Protein AF-A0A8S0FXW6-F1 (afdb_monomer_lite)

Secondary structure (DSSP, 8-state):
--------SSS-----GGGGTPPPSS--SSPEESTT-S-TTSPSEEEEEEETTEEEEEEEEE---SS--EEEEEEEGGG--EEEEEEETTTEE-S--EEPP-SSSPPPTGGGTPPPHHHHHHHS---------EEEE-SSSS-----TT-EEEEEE-SS-SSS--EEEEE-

Organism: Escherichia coli (NCBI:txid562)

Sequence (171 aa):
MLIRVGFDGSSDISISAKNVNAFALRQTGNTVNGDTSVGWNWDSGAYNAMIGGASALILHFNINAGSCPAVQFRVNYKNGGISYRSARDGYGFELGWSDFYTTTRKPSAGDVGAYTRTECNSRFITGIRLGGLSSVQTWNGPGWSDRSGYVVTGSVNGNRDELIDTTQASN

Foldseek 3Di:
DDDDDDDPVPDDDDDACVNVVHAHPDADDDEAEAPVRPWLPDDFYWHWYDDDNATWIKGKQACVDDQFRIKIWTQGPPRPFIWMFTQGDVGTTPDDTDTDADPVRHDDCVNVVHDDPVCCVVPHDPDDFDDDWDKFFCPPGPHDDDDPPKDFPDWDDPPPDPDTGIITIGD

Structure (mmCIF, N/CA/C/O backbone):
data_AF-A0A8S0FXW6-F1
#
_entry.id   AF-A0A8S0FXW6-F1
#
loop_
_atom_site.group_PDB
_atom_site.id
_atom_site.type_symbol
_atom_site.label_atom_id
_atom_site.label_alt_id
_atom_site.label_comp_id
_atom_site.label_asym_id
_atom_site.label_entity_id
_atom_site.label_seq_id
_atom_site.pdbx_PDB_ins_code
_atom_site.Cartn_x
_atom_site.Cartn_y
_atom_site.Cartn_z
_atom_site.occupancy
_atom_site.B_iso_or_equiv
_atom_site.auth_seq_id
_atom_site.auth_comp_id
_atom_site.auth_asym_id
_atom_site.auth_atom_id
_atom_site.pdbx_PDB_model_num
ATOM 1 N N . MET A 1 1 ? 41.127 -2.845 -44.713 1.00 57.28 1 MET A N 1
ATOM 2 C CA . MET A 1 1 ? 39.913 -2.445 -45.455 1.00 57.28 1 MET A CA 1
ATOM 3 C C . MET A 1 1 ? 38.989 -1.747 -44.472 1.00 57.28 1 MET A C 1
ATOM 5 O O . MET A 1 1 ? 38.562 -2.380 -43.518 1.00 57.28 1 MET A O 1
ATOM 9 N N . LEU A 1 2 ? 38.797 -0.435 -44.616 1.00 47.91 2 LEU A N 1
ATOM 10 C CA . LEU A 1 2 ? 37.967 0.353 -43.704 1.00 47.91 2 LEU A CA 1
ATOM 11 C C . LEU A 1 2 ? 36.528 0.328 -44.235 1.00 47.91 2 LEU A C 1
ATOM 13 O O . LEU A 1 2 ? 36.277 0.834 -45.327 1.00 47.91 2 LEU A O 1
ATOM 17 N N . ILE A 1 3 ? 35.597 -0.279 -43.503 1.00 62.56 3 ILE A N 1
ATOM 18 C CA . ILE A 1 3 ? 34.175 -0.219 -43.855 1.00 62.56 3 ILE A CA 1
ATOM 19 C C . ILE A 1 3 ? 33.672 1.150 -43.392 1.00 62.56 3 ILE A C 1
ATOM 21 O O . ILE A 1 3 ? 33.489 1.377 -42.198 1.00 62.56 3 ILE A O 1
ATOM 25 N N . ARG A 1 4 ? 33.500 2.094 -44.325 1.00 62.53 4 ARG A N 1
ATOM 26 C CA . ARG A 1 4 ? 32.770 3.335 -44.043 1.00 62.53 4 ARG A CA 1
ATOM 27 C C . ARG A 1 4 ? 31.286 3.001 -43.983 1.00 62.53 4 ARG A C 1
ATOM 29 O O . ARG A 1 4 ? 30.722 2.536 -44.969 1.00 62.53 4 ARG A O 1
ATOM 36 N N . VAL A 1 5 ? 30.662 3.258 -42.840 1.00 74.94 5 VAL A N 1
ATOM 37 C CA . VAL A 1 5 ? 29.201 3.303 -42.747 1.00 74.94 5 VAL A CA 1
ATOM 38 C C . VAL A 1 5 ? 28.746 4.527 -43.546 1.00 74.94 5 VAL A C 1
ATOM 40 O O . VAL A 1 5 ? 29.231 5.632 -43.302 1.00 74.94 5 VAL A O 1
ATOM 43 N N . GLY A 1 6 ? 27.893 4.321 -44.550 1.00 70.31 6 GLY A N 1
ATOM 44 C CA . GLY A 1 6 ? 27.353 5.391 -45.387 1.00 70.31 6 GLY A CA 1
ATOM 45 C C . GLY A 1 6 ? 26.382 6.248 -44.585 1.00 70.31 6 GLY A C 1
ATOM 46 O O . GLY A 1 6 ? 25.215 5.901 -44.464 1.00 70.31 6 GLY A O 1
ATOM 47 N N . PHE A 1 7 ? 26.879 7.337 -44.009 1.00 82.25 7 PHE A N 1
ATOM 48 C CA . PHE A 1 7 ? 26.060 8.395 -43.434 1.00 82.25 7 PHE A CA 1
ATOM 49 C C . PHE A 1 7 ? 26.156 9.617 -44.349 1.00 82.25 7 PHE A C 1
ATOM 51 O O . PHE A 1 7 ? 27.250 10.146 -44.544 1.00 82.25 7 PHE A O 1
ATOM 58 N N . ASP A 1 8 ? 25.033 10.027 -44.937 1.00 85.25 8 ASP A N 1
ATOM 59 C CA . ASP A 1 8 ? 24.960 11.147 -45.886 1.00 85.25 8 ASP A CA 1
ATOM 60 C C . ASP A 1 8 ? 24.376 12.433 -45.272 1.00 85.25 8 ASP A C 1
ATOM 62 O O . ASP A 1 8 ? 24.296 13.456 -45.947 1.00 85.25 8 ASP A O 1
ATOM 66 N N . GLY A 1 9 ? 23.992 12.397 -43.988 1.00 84.50 9 GLY A N 1
ATOM 67 C CA . GLY A 1 9 ? 23.470 13.549 -43.249 1.00 84.50 9 GLY A CA 1
ATOM 68 C C . GLY A 1 9 ? 22.123 14.078 -43.740 1.00 84.50 9 GLY A C 1
ATOM 69 O O . GLY A 1 9 ? 21.699 15.134 -43.278 1.00 84.50 9 GLY A O 1
ATOM 70 N N . SER A 1 10 ? 21.457 13.379 -44.663 1.00 87.62 10 SER A N 1
ATOM 71 C CA . SER A 1 10 ? 20.209 13.842 -45.280 1.00 87.62 10 SER A CA 1
ATOM 72 C C . SER A 1 10 ? 18.957 13.511 -44.460 1.00 87.62 10 SER A C 1
ATOM 74 O O . SER A 1 10 ? 17.896 14.093 -44.687 1.00 87.62 10 SER A O 1
ATOM 76 N N . SER A 1 11 ? 19.077 12.607 -43.486 1.00 86.06 11 SER A N 1
ATOM 77 C CA . SER A 1 11 ? 17.996 12.171 -42.605 1.00 86.06 11 SER A CA 1
ATOM 78 C C . SER A 1 11 ? 18.394 12.247 -41.134 1.00 86.06 11 SER A C 1
ATOM 80 O O . SER A 1 11 ? 19.566 12.077 -40.787 1.00 86.06 11 SER A O 1
ATOM 82 N N . ASP A 1 12 ? 17.399 12.384 -40.262 1.00 89.31 12 ASP A N 1
ATOM 83 C CA . ASP A 1 12 ? 17.594 12.324 -38.814 1.00 89.31 12 ASP A CA 1
ATOM 84 C C . ASP A 1 12 ? 18.154 10.967 -38.358 1.00 89.31 12 ASP A C 1
ATOM 86 O O . ASP A 1 12 ? 17.760 9.903 -38.842 1.00 89.31 12 ASP A O 1
ATOM 90 N N . ILE A 1 13 ? 19.033 10.994 -37.353 1.00 84.31 13 ILE A N 1
ATOM 91 C CA . ILE A 1 13 ? 19.471 9.788 -36.647 1.00 84.31 13 ILE A CA 1
ATOM 92 C C . ILE A 1 13 ? 18.555 9.582 -35.440 1.00 84.31 13 ILE A C 1
ATOM 94 O O . ILE A 1 13 ? 18.594 10.347 -34.478 1.00 84.31 13 ILE A O 1
ATOM 98 N N . SER A 1 14 ? 17.764 8.510 -35.456 1.00 81.06 14 SER A N 1
ATOM 99 C CA . SER A 1 14 ? 16.967 8.092 -34.298 1.00 81.06 14 SER A CA 1
ATOM 100 C C . SER A 1 14 ? 17.719 7.049 -33.470 1.00 81.06 14 SER A C 1
ATOM 102 O O . SER A 1 14 ? 17.973 5.941 -33.937 1.00 81.06 14 SER A O 1
ATOM 104 N N . ILE A 1 15 ? 18.047 7.386 -32.221 1.00 82.25 15 ILE A N 1
ATOM 105 C CA . ILE A 1 15 ? 18.676 6.479 -31.252 1.00 82.25 15 ILE A CA 1
ATOM 106 C C . ILE A 1 15 ? 17.672 6.221 -30.122 1.00 82.25 15 ILE A C 1
ATOM 108 O O . ILE A 1 15 ? 17.171 7.167 -29.517 1.00 82.25 15 ILE A O 1
ATOM 112 N N . SER A 1 16 ? 17.331 4.959 -29.838 1.00 77.19 16 SER A N 1
ATOM 113 C CA . SER A 1 16 ? 16.374 4.654 -28.761 1.00 77.19 16 SER A CA 1
ATOM 114 C C . SER A 1 16 ? 17.021 4.773 -27.378 1.00 77.19 16 SER A C 1
ATOM 116 O O . SER A 1 16 ? 18.236 4.643 -27.245 1.00 77.19 16 SER A O 1
ATOM 118 N N . ALA A 1 17 ? 16.213 4.934 -26.324 1.00 74.75 17 ALA A N 1
ATOM 119 C CA . ALA A 1 17 ? 16.707 4.980 -24.943 1.00 74.75 17 ALA A CA 1
ATOM 120 C C . ALA A 1 17 ? 17.550 3.741 -24.575 1.00 74.75 17 ALA A C 1
ATOM 122 O O . ALA A 1 17 ? 18.588 3.864 -23.927 1.00 74.75 17 ALA A O 1
ATOM 123 N N . LYS A 1 18 ? 17.178 2.564 -25.101 1.00 72.06 18 LYS A N 1
ATOM 124 C CA . LYS A 1 18 ? 17.949 1.321 -24.955 1.00 72.06 18 LYS A CA 1
ATOM 125 C C . LYS A 1 18 ? 19.351 1.431 -25.562 1.00 72.06 18 LYS A C 1
ATOM 127 O O . LYS A 1 18 ? 20.294 0.865 -25.026 1.00 72.06 18 LYS A O 1
ATOM 132 N N . ASN A 1 19 ? 19.500 2.142 -26.678 1.00 77.06 19 ASN A N 1
ATOM 133 C CA . ASN A 1 19 ? 20.776 2.260 -27.386 1.00 77.06 19 ASN A CA 1
ATOM 134 C C . ASN A 1 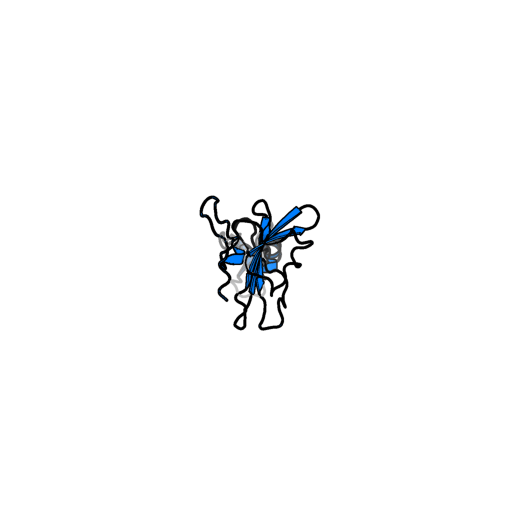19 ? 21.776 3.196 -26.687 1.00 77.06 19 ASN A C 1
ATOM 136 O O . ASN A 1 19 ? 22.953 3.164 -27.031 1.00 77.06 19 ASN A O 1
ATOM 140 N N . VAL A 1 20 ? 21.327 4.017 -25.733 1.00 82.62 20 VAL A N 1
ATOM 141 C CA . VAL A 1 20 ? 22.170 4.984 -25.000 1.00 82.62 20 VAL A CA 1
ATOM 142 C C . VAL A 1 20 ? 22.109 4.809 -23.483 1.00 82.62 20 VAL A C 1
ATOM 144 O O . VAL A 1 20 ? 22.580 5.675 -22.755 1.00 82.62 20 VAL A O 1
ATOM 147 N N . ASN A 1 21 ? 21.541 3.701 -22.992 1.00 77.38 21 ASN A N 1
ATOM 148 C CA . ASN A 1 21 ? 21.328 3.445 -21.560 1.00 77.38 21 ASN A CA 1
ATOM 149 C C . ASN A 1 21 ? 20.539 4.561 -20.843 1.00 77.38 21 ASN A C 1
ATOM 151 O O . ASN A 1 21 ? 20.776 4.852 -19.673 1.00 77.38 21 ASN A O 1
ATOM 155 N N . ALA A 1 22 ? 19.603 5.201 -21.544 1.00 79.62 22 ALA A N 1
ATOM 156 C CA . ALA A 1 22 ? 18.704 6.186 -20.956 1.00 79.62 22 ALA A CA 1
ATOM 157 C C . ALA A 1 22 ? 17.446 5.506 -20.393 1.00 79.62 22 ALA A C 1
ATOM 159 O O . ALA A 1 22 ? 17.010 4.466 -20.892 1.00 79.62 22 ALA A O 1
ATOM 160 N N . PHE A 1 23 ? 16.817 6.124 -19.388 1.00 78.00 23 PHE A N 1
ATOM 161 C CA . PHE A 1 23 ? 15.496 5.694 -18.926 1.00 78.00 23 PHE A CA 1
ATOM 162 C C . PHE A 1 23 ? 14.476 5.772 -20.069 1.00 78.00 23 PHE A C 1
ATOM 164 O O . PHE A 1 23 ? 14.452 6.735 -20.839 1.00 78.00 23 PHE A O 1
ATOM 171 N N . ALA A 1 24 ? 13.621 4.752 -20.178 1.00 77.75 24 ALA A N 1
ATOM 172 C CA . ALA A 1 24 ? 12.552 4.747 -21.165 1.00 77.75 24 ALA A CA 1
ATOM 173 C C . ALA A 1 24 ? 11.607 5.943 -20.945 1.00 77.75 24 ALA A C 1
ATOM 175 O O . ALA A 1 24 ? 11.211 6.238 -19.820 1.00 77.75 24 ALA A O 1
ATOM 176 N N . LEU A 1 25 ? 11.208 6.612 -22.034 1.00 80.19 25 LEU A N 1
ATOM 177 C CA . LEU A 1 25 ? 10.282 7.754 -21.982 1.00 80.19 25 LEU A CA 1
ATOM 178 C C . LEU A 1 25 ? 8.858 7.345 -21.552 1.00 80.19 25 LEU A C 1
ATOM 180 O O . L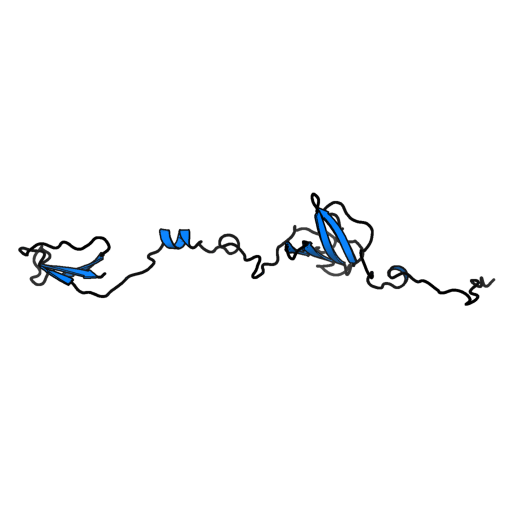EU A 1 25 ? 8.064 8.181 -21.127 1.00 80.19 25 LEU A O 1
ATOM 184 N N . ARG A 1 26 ? 8.506 6.067 -21.735 1.00 88.56 26 ARG A N 1
ATOM 185 C CA . ARG A 1 26 ? 7.178 5.482 -21.494 1.00 88.56 26 ARG A CA 1
ATOM 186 C C . ARG A 1 26 ? 7.346 4.049 -20.976 1.00 88.56 26 ARG A C 1
ATOM 188 O O . ARG A 1 26 ? 8.387 3.716 -20.421 1.00 88.56 26 ARG A O 1
ATOM 195 N N . GLN A 1 27 ? 6.328 3.212 -21.165 1.00 92.69 27 GLN A N 1
ATOM 196 C CA . GLN A 1 27 ? 6.354 1.796 -20.815 1.00 92.69 27 GLN A CA 1
ATOM 197 C C . GLN A 1 27 ? 7.631 1.097 -21.314 1.00 92.69 27 GLN A C 1
ATOM 199 O O . GLN A 1 27 ? 8.002 1.203 -22.484 1.00 92.69 27 GLN A O 1
ATOM 204 N N . THR A 1 28 ? 8.260 0.343 -20.422 1.00 92.69 28 THR A N 1
ATOM 205 C CA . THR A 1 28 ? 9.350 -0.579 -20.709 1.00 92.69 28 THR A CA 1
ATOM 206 C C . THR A 1 28 ? 8.768 -1.924 -21.130 1.00 92.69 28 THR A C 1
ATOM 208 O O . THR A 1 28 ? 7.999 -2.539 -20.393 1.00 92.69 28 THR A O 1
ATOM 211 N N . GLY A 1 29 ? 9.143 -2.395 -22.321 1.00 87.94 29 GLY A N 1
ATOM 212 C CA . GLY A 1 29 ? 8.680 -3.676 -22.860 1.00 87.94 29 GLY A CA 1
ATOM 213 C C . GLY A 1 29 ? 7.172 -3.727 -23.137 1.00 87.94 29 GLY A C 1
ATOM 214 O O . GLY A 1 29 ? 6.508 -2.699 -23.270 1.00 87.94 29 GLY A O 1
ATOM 215 N N . ASN A 1 30 ? 6.632 -4.942 -23.243 1.00 93.81 30 ASN A N 1
ATOM 216 C CA . ASN A 1 30 ? 5.199 -5.192 -23.426 1.00 93.81 30 ASN A CA 1
ATOM 217 C C . ASN A 1 30 ? 4.463 -5.247 -22.078 1.00 93.81 30 ASN A C 1
ATOM 219 O O . ASN A 1 30 ? 5.077 -5.400 -21.025 1.00 93.81 30 ASN A O 1
ATOM 223 N N . THR A 1 31 ? 3.131 -5.154 -22.117 1.00 96.81 31 THR A N 1
ATOM 224 C CA . THR A 1 31 ? 2.294 -5.370 -20.928 1.00 96.81 31 THR A CA 1
ATOM 225 C C . THR A 1 31 ? 2.471 -6.798 -20.410 1.00 96.81 31 THR A C 1
ATOM 227 O O . THR A 1 31 ? 2.439 -7.748 -21.192 1.00 96.81 31 THR A O 1
ATOM 230 N N . VAL A 1 32 ? 2.657 -6.943 -19.097 1.00 97.62 32 VAL A N 1
ATOM 231 C CA . VAL A 1 32 ? 2.840 -8.236 -18.426 1.00 97.62 32 VAL A CA 1
ATOM 232 C C . VAL A 1 32 ? 1.530 -8.729 -17.804 1.00 97.62 32 VAL A C 1
ATOM 234 O O . VAL A 1 32 ? 0.673 -7.928 -17.429 1.00 97.62 32 VAL A O 1
ATOM 237 N N . ASN A 1 33 ? 1.359 -10.049 -17.700 1.00 96.88 33 ASN A N 1
ATOM 238 C CA . ASN A 1 33 ? 0.147 -10.670 -17.161 1.00 96.88 33 ASN A CA 1
ATOM 239 C C . ASN A 1 33 ? 0.301 -11.011 -15.671 1.00 96.88 33 ASN A C 1
ATOM 241 O O . ASN A 1 33 ? 0.726 -12.115 -15.335 1.00 96.88 33 ASN A O 1
ATOM 245 N N . GLY A 1 34 ? -0.066 -10.069 -14.805 1.00 96.75 34 GLY A N 1
ATOM 246 C CA . GLY A 1 34 ? 0.095 -10.151 -13.355 1.00 96.75 34 GLY A CA 1
ATOM 247 C C . GLY A 1 34 ? 1.085 -9.117 -12.821 1.00 96.75 34 GLY A C 1
ATOM 248 O O . GLY A 1 34 ? 2.050 -8.740 -13.486 1.00 96.75 34 GLY A O 1
ATOM 249 N N . ASP A 1 35 ? 0.859 -8.651 -11.593 1.00 96.25 35 ASP A N 1
ATOM 250 C CA . ASP A 1 35 ? 1.743 -7.688 -10.922 1.00 96.25 35 ASP A CA 1
ATOM 251 C C . ASP A 1 35 ? 3.066 -8.302 -10.464 1.00 96.25 35 ASP A C 1
ATOM 253 O O . ASP A 1 35 ? 4.0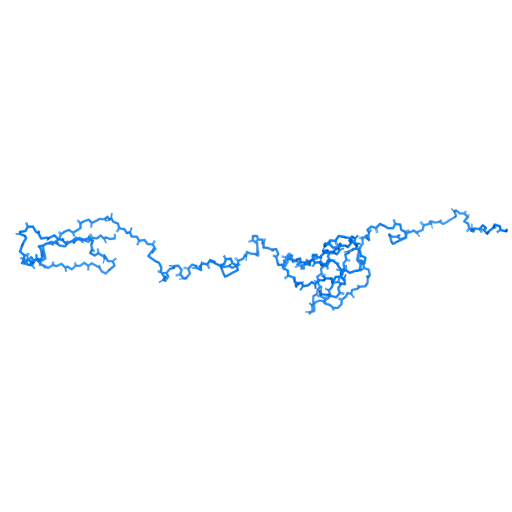43 -7.585 -10.275 1.00 96.25 35 ASP A O 1
ATOM 257 N N . THR A 1 36 ? 3.145 -9.623 -10.338 1.00 96.81 36 THR A N 1
ATOM 258 C CA . THR A 1 36 ? 4.374 -10.316 -9.944 1.00 96.81 36 THR A CA 1
ATOM 259 C C . THR A 1 36 ? 5.280 -10.694 -11.115 1.00 96.81 36 THR A C 1
ATOM 261 O O . THR A 1 36 ? 6.408 -11.121 -10.870 1.00 96.81 36 THR A O 1
ATOM 264 N N . SER A 1 37 ? 4.831 -10.501 -12.360 1.00 97.06 37 SER A N 1
ATOM 265 C CA . SER A 1 37 ? 5.490 -11.001 -13.576 1.00 97.06 37 SER A CA 1
ATOM 266 C C . SER A 1 37 ? 6.741 -10.236 -13.997 1.00 97.06 37 SER A C 1
ATOM 268 O O . SER A 1 37 ? 7.547 -10.774 -14.753 1.00 97.06 37 SER A O 1
ATOM 270 N N . VAL A 1 38 ? 6.916 -8.992 -13.538 1.00 97.44 38 VAL A N 1
ATOM 271 C CA . VAL A 1 38 ? 8.159 -8.245 -13.771 1.00 97.44 38 VAL A CA 1
ATOM 272 C C . VAL A 1 38 ? 9.254 -8.874 -12.911 1.00 97.44 38 VAL A C 1
ATOM 274 O O . VAL A 1 38 ? 9.210 -8.782 -11.680 1.00 97.44 38 VAL A O 1
ATOM 277 N N . GLY A 1 39 ? 10.221 -9.529 -13.555 1.00 97.06 39 GLY A N 1
ATOM 278 C CA . GLY A 1 39 ? 11.324 -10.212 -12.882 1.00 97.06 39 GLY A CA 1
ATOM 279 C C . GLY A 1 39 ? 12.275 -9.244 -12.177 1.00 97.06 39 GLY A C 1
ATOM 280 O O . GLY A 1 39 ? 12.505 -8.129 -12.637 1.00 97.06 39 GLY A O 1
ATOM 281 N N . TRP A 1 40 ? 12.861 -9.677 -11.059 1.00 97.94 40 TRP A N 1
ATOM 282 C CA . TRP A 1 40 ? 13.793 -8.849 -10.281 1.00 97.94 40 TRP A CA 1
ATOM 283 C C . TRP A 1 40 ? 15.069 -8.489 -11.057 1.00 97.94 40 TRP A C 1
ATOM 285 O O . TRP A 1 40 ? 15.657 -7.437 -10.835 1.00 97.94 40 TRP A O 1
ATOM 295 N N . ASN A 1 41 ? 15.466 -9.355 -11.988 1.00 96.31 41 ASN A N 1
ATOM 296 C CA . ASN A 1 41 ? 16.655 -9.236 -12.823 1.00 96.31 41 ASN A CA 1
ATOM 297 C C . ASN A 1 41 ? 16.382 -8.575 -14.185 1.00 96.31 41 ASN A C 1
ATOM 299 O O . ASN A 1 41 ? 17.247 -8.600 -15.056 1.00 96.31 41 ASN A O 1
ATOM 303 N N . TRP A 1 42 ? 15.184 -8.026 -14.404 1.00 95.81 42 TRP A N 1
ATOM 304 C CA . TRP A 1 42 ? 14.867 -7.289 -15.628 1.00 95.81 42 TRP A CA 1
ATOM 305 C C . TRP A 1 42 ? 15.508 -5.898 -15.618 1.00 95.81 42 TRP A C 1
ATOM 307 O O . TRP A 1 42 ? 15.888 -5.393 -14.556 1.00 95.81 42 TRP A O 1
ATOM 317 N N . ASP A 1 43 ? 15.618 -5.284 -16.798 1.00 92.56 43 ASP A N 1
ATOM 318 C CA . ASP A 1 43 ? 16.103 -3.910 -16.953 1.00 92.56 43 ASP A CA 1
ATOM 319 C C . ASP A 1 43 ? 15.274 -2.928 -16.116 1.00 92.56 43 ASP A C 1
ATOM 321 O O . ASP A 1 43 ? 14.065 -3.077 -15.970 1.00 92.56 43 ASP A O 1
ATOM 325 N N . SER A 1 44 ? 15.904 -1.883 -15.579 1.00 94.62 44 SER A N 1
ATOM 326 C CA . SER A 1 44 ? 15.159 -0.833 -14.875 1.00 94.62 44 SER A CA 1
ATOM 327 C C . SER A 1 44 ? 14.134 -0.161 -15.798 1.00 94.62 44 SER A C 1
ATOM 329 O O . SER A 1 44 ? 14.402 0.080 -16.978 1.00 94.62 44 SER A O 1
ATOM 331 N N . GLY A 1 45 ? 12.958 0.188 -15.274 1.00 94.75 45 GLY A N 1
ATOM 332 C CA . GLY A 1 45 ? 11.909 0.778 -16.095 1.00 94.75 45 GLY A CA 1
ATOM 333 C C . GLY A 1 45 ? 10.525 0.875 -15.465 1.00 94.75 45 GLY A C 1
ATOM 334 O O . GLY A 1 45 ? 10.316 0.593 -14.286 1.00 94.75 45 GLY A O 1
ATOM 335 N N . ALA A 1 46 ? 9.568 1.284 -16.297 1.00 95.94 46 ALA A N 1
ATOM 336 C CA . ALA A 1 46 ? 8.160 1.434 -15.948 1.00 95.94 46 ALA A CA 1
ATOM 337 C C . ALA A 1 46 ? 7.330 0.394 -16.708 1.00 95.94 46 ALA A C 1
ATOM 339 O O . ALA A 1 46 ? 7.155 0.501 -17.916 1.00 95.94 46 ALA A O 1
ATOM 340 N N . TYR A 1 47 ? 6.802 -0.613 -16.025 1.00 97.00 47 TYR A N 1
ATOM 341 C CA . TYR A 1 47 ? 6.081 -1.724 -16.643 1.00 97.00 47 TYR A CA 1
ATOM 342 C C . TYR A 1 47 ? 4.573 -1.599 -16.420 1.00 97.00 47 TYR A C 1
ATOM 344 O O . TYR A 1 47 ? 4.124 -1.190 -15.350 1.00 97.00 47 TYR A O 1
ATOM 352 N N . ASN A 1 48 ? 3.784 -1.985 -17.423 1.00 97.19 48 ASN A N 1
ATOM 353 C CA . ASN A 1 48 ? 2.329 -2.083 -17.303 1.00 97.19 48 ASN A CA 1
ATOM 354 C C . ASN A 1 48 ? 1.948 -3.529 -16.964 1.00 97.19 48 ASN A C 1
ATOM 356 O O . ASN A 1 48 ? 2.219 -4.426 -17.762 1.00 97.19 48 ASN A O 1
ATOM 360 N N . ALA A 1 49 ? 1.340 -3.759 -15.801 1.00 97.94 49 ALA A N 1
ATOM 361 C CA . ALA A 1 49 ? 0.929 -5.084 -15.344 1.00 97.94 49 ALA A CA 1
ATOM 362 C C . ALA A 1 49 ? -0.594 -5.219 -15.339 1.00 97.94 49 ALA A C 1
ATOM 364 O O . ALA A 1 49 ? -1.280 -4.436 -14.689 1.00 97.94 49 ALA A O 1
ATOM 365 N N . MET A 1 50 ? -1.125 -6.223 -16.035 1.00 97.25 50 MET A N 1
ATOM 366 C CA . MET A 1 50 ? -2.556 -6.524 -16.069 1.00 97.25 50 MET A CA 1
ATOM 367 C C . MET A 1 50 ? -2.959 -7.347 -14.839 1.00 97.25 50 MET A C 1
ATOM 369 O O . MET A 1 50 ? -2.372 -8.392 -14.576 1.00 97.25 50 MET A O 1
ATOM 373 N N . ILE A 1 51 ? -3.970 -6.896 -14.096 1.00 94.00 51 ILE A N 1
ATOM 374 C CA . ILE A 1 51 ? -4.474 -7.522 -12.868 1.00 94.00 51 ILE A CA 1
ATOM 375 C C . ILE A 1 51 ? -6.004 -7.577 -12.941 1.00 94.00 51 ILE A C 1
ATOM 377 O O . ILE A 1 51 ? -6.686 -6.601 -12.633 1.00 94.00 51 ILE A O 1
ATOM 381 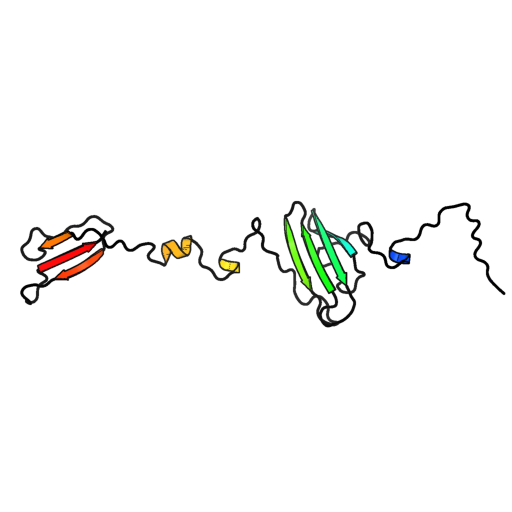N N . GLY A 1 52 ? -6.554 -8.716 -13.369 1.00 84.25 52 GLY A N 1
ATOM 382 C CA . GLY A 1 52 ? -7.991 -9.004 -13.243 1.00 84.25 52 GLY A CA 1
ATOM 383 C C . GLY A 1 52 ? -8.927 -7.941 -13.836 1.00 84.25 52 GLY A C 1
ATOM 384 O O . GLY A 1 52 ? -9.858 -7.507 -13.168 1.00 84.25 52 GLY A O 1
ATOM 385 N N . GLY A 1 53 ? -8.671 -7.499 -15.072 1.00 87.88 53 GLY A N 1
ATOM 386 C CA . GLY A 1 53 ? -9.498 -6.503 -15.773 1.00 87.88 53 GLY A CA 1
ATOM 387 C C . GLY A 1 53 ? -9.062 -5.043 -15.590 1.00 87.88 53 GLY A C 1
ATOM 388 O O . GLY A 1 53 ? -9.561 -4.176 -16.303 1.00 87.88 53 GLY A O 1
ATOM 389 N N . ALA A 1 54 ? -8.105 -4.767 -14.702 1.00 92.56 54 ALA A N 1
ATOM 390 C CA . ALA A 1 54 ? -7.445 -3.469 -14.562 1.00 92.56 54 ALA A CA 1
ATOM 391 C C . ALA A 1 54 ? -5.930 -3.601 -14.781 1.00 92.56 54 ALA A C 1
ATOM 393 O O . ALA A 1 54 ? -5.422 -4.707 -14.963 1.00 92.56 54 ALA A O 1
ATOM 394 N N . SER A 1 55 ? -5.195 -2.488 -14.731 1.00 95.50 55 SER A N 1
ATOM 395 C CA . SER A 1 55 ? -3.733 -2.516 -14.701 1.00 95.50 55 SER A CA 1
ATOM 396 C C . SER A 1 55 ? -3.143 -1.741 -13.524 1.00 95.50 55 SER A C 1
ATOM 398 O O . SER A 1 55 ? -3.786 -0.867 -12.931 1.00 95.50 55 SER A O 1
ATOM 400 N N . ALA A 1 56 ? -1.905 -2.085 -13.180 1.00 97.38 56 ALA A N 1
ATOM 401 C CA . ALA A 1 56 ? -1.062 -1.337 -12.261 1.00 97.38 56 ALA A CA 1
ATOM 402 C C . ALA A 1 56 ? 0.257 -0.963 -12.938 1.00 97.38 56 ALA A C 1
ATOM 404 O O . ALA A 1 56 ? 0.784 -1.699 -13.777 1.00 97.38 56 ALA A O 1
ATOM 405 N N . LEU A 1 57 ? 0.803 0.179 -12.529 1.00 97.69 57 LEU A N 1
ATOM 406 C CA . LEU A 1 57 ? 2.147 0.590 -12.903 1.00 97.69 57 LEU A CA 1
ATOM 407 C C . LEU A 1 57 ? 3.146 -0.077 -11.956 1.00 97.69 57 LEU A C 1
ATOM 409 O O . LEU A 1 57 ? 3.046 0.094 -10.741 1.00 97.69 57 LEU A O 1
ATOM 413 N N . ILE A 1 58 ? 4.116 -0.798 -12.511 1.00 97.94 58 ILE A N 1
ATOM 414 C CA . ILE A 1 58 ? 5.260 -1.325 -11.767 1.00 97.94 58 ILE A CA 1
ATOM 415 C C . ILE A 1 58 ? 6.482 -0.472 -12.101 1.00 97.94 58 ILE A C 1
ATOM 417 O O . ILE A 1 58 ? 6.997 -0.521 -13.217 1.00 97.94 58 ILE A O 1
ATOM 421 N N . LEU A 1 59 ? 6.952 0.310 -11.134 1.00 97.75 59 LEU A N 1
ATOM 422 C CA . LEU A 1 59 ? 8.265 0.945 -11.210 1.00 97.75 59 LEU A CA 1
ATOM 423 C C . LEU A 1 59 ? 9.288 -0.075 -10.734 1.00 97.75 59 LEU A C 1
ATOM 425 O O . LEU A 1 59 ? 9.216 -0.509 -9.588 1.00 97.75 59 LEU A O 1
ATOM 429 N N . HIS A 1 60 ? 10.208 -0.468 -11.603 1.00 97.50 60 HIS A N 1
ATOM 430 C CA . HIS A 1 60 ? 11.240 -1.452 -11.304 1.00 97.50 60 HIS A CA 1
ATOM 431 C C . HIS A 1 60 ? 12.607 -0.794 -11.426 1.00 97.50 60 HIS A C 1
ATOM 433 O O . HIS A 1 60 ? 12.972 -0.300 -12.492 1.00 97.50 60 HIS A O 1
ATOM 439 N N . PHE A 1 61 ? 13.357 -0.785 -10.332 1.00 97.06 61 PHE A N 1
ATOM 440 C CA . PHE A 1 61 ? 14.743 -0.344 -10.316 1.00 97.06 61 PHE A CA 1
ATOM 441 C C . PHE A 1 61 ? 15.608 -1.550 -10.007 1.00 97.06 61 PHE A C 1
ATOM 443 O O . PHE A 1 61 ? 15.450 -2.166 -8.959 1.00 97.06 61 PHE A O 1
ATOM 450 N N . ASN A 1 62 ? 16.512 -1.869 -10.920 1.00 96.06 62 ASN A N 1
ATOM 451 C CA . ASN A 1 62 ? 17.496 -2.927 -10.801 1.00 96.06 62 ASN A CA 1
ATOM 452 C C . ASN A 1 62 ? 18.882 -2.332 -11.046 1.00 96.06 62 ASN A C 1
ATOM 454 O O . ASN A 1 62 ? 19.190 -1.880 -12.150 1.00 96.06 62 ASN A O 1
ATOM 458 N N . ILE A 1 63 ? 19.699 -2.329 -9.998 1.00 96.31 63 ILE A N 1
ATOM 459 C CA . ILE A 1 63 ? 21.096 -1.890 -10.030 1.00 96.31 63 ILE A CA 1
ATOM 460 C C . ILE A 1 63 ? 22.063 -3.060 -10.242 1.00 96.31 63 ILE A C 1
ATOM 462 O O . ILE A 1 63 ? 23.259 -2.834 -10.397 1.00 96.31 63 ILE A O 1
ATOM 466 N N . ASN A 1 64 ? 21.554 -4.297 -10.239 1.00 95.19 64 ASN A N 1
ATOM 467 C CA . ASN A 1 64 ? 22.307 -5.534 -10.436 1.00 95.19 64 ASN A CA 1
ATOM 468 C C . ASN A 1 64 ? 23.553 -5.652 -9.532 1.00 95.19 64 ASN A C 1
ATOM 470 O O . ASN A 1 64 ? 24.600 -6.148 -9.947 1.00 95.19 64 ASN A O 1
ATOM 474 N N . ALA A 1 65 ? 23.461 -5.138 -8.303 1.00 96.31 65 ALA A N 1
ATOM 475 C CA . ALA A 1 65 ? 24.577 -5.063 -7.371 1.00 96.31 65 ALA A CA 1
ATOM 476 C C . ALA A 1 65 ? 24.105 -5.009 -5.912 1.00 96.31 65 ALA A C 1
ATOM 478 O O . ALA A 1 65 ? 23.041 -4.475 -5.606 1.00 96.31 65 ALA A O 1
ATOM 479 N N . GLY A 1 66 ? 24.951 -5.504 -5.005 1.00 96.88 66 GLY A N 1
ATOM 480 C CA . GLY A 1 66 ? 24.706 -5.486 -3.562 1.00 96.88 66 GLY A CA 1
ATOM 481 C C . GLY A 1 66 ? 23.623 -6.465 -3.100 1.00 96.88 66 GLY A C 1
ATOM 482 O O . GLY A 1 66 ? 23.048 -7.212 -3.888 1.00 96.88 66 GLY A O 1
ATOM 483 N N . SER A 1 67 ? 23.342 -6.453 -1.795 1.00 97.38 67 SER A N 1
ATOM 484 C CA . SER A 1 67 ? 22.350 -7.355 -1.192 1.00 97.38 67 SER A CA 1
ATOM 485 C C . SER A 1 67 ? 20.899 -6.980 -1.482 1.00 97.38 67 SER A C 1
ATOM 487 O O . SER A 1 67 ? 20.013 -7.806 -1.29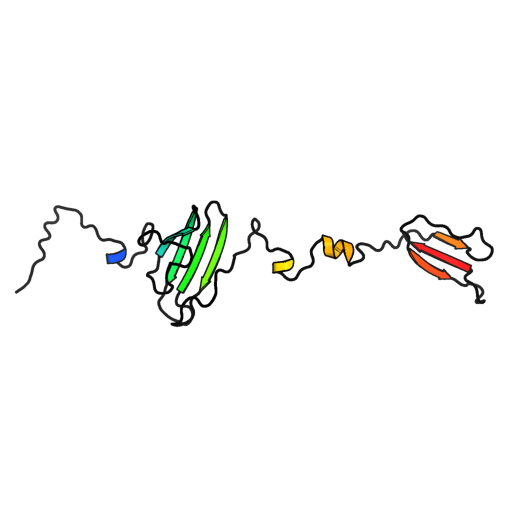3 1.00 97.38 67 SER A O 1
ATOM 489 N N . CYS A 1 68 ? 20.650 -5.763 -1.965 1.00 98.06 68 CYS A N 1
ATOM 490 C CA . CYS A 1 68 ? 19.353 -5.321 -2.468 1.00 98.06 68 CYS A CA 1
ATOM 491 C C . CYS A 1 68 ? 19.538 -4.842 -3.915 1.00 98.06 68 CYS A C 1
ATOM 493 O O . CYS A 1 68 ? 19.673 -3.639 -4.151 1.00 98.06 68 CYS A O 1
ATOM 495 N N . PRO A 1 69 ? 19.615 -5.766 -4.890 1.00 98.00 69 PRO A N 1
ATOM 496 C CA . PRO A 1 69 ? 19.903 -5.400 -6.273 1.00 98.00 69 PRO A CA 1
ATOM 497 C C . PRO A 1 69 ? 18.699 -4.795 -6.984 1.00 98.00 69 PRO A C 1
ATOM 499 O O . PRO A 1 69 ? 18.881 -4.122 -7.994 1.00 98.00 69 PRO A O 1
ATOM 502 N N . ALA A 1 70 ? 17.480 -5.035 -6.489 1.00 98.38 70 ALA A N 1
ATOM 503 C CA . ALA A 1 70 ? 16.277 -4.526 -7.116 1.00 98.38 70 ALA A CA 1
ATOM 504 C C . ALA A 1 70 ? 15.166 -4.187 -6.122 1.00 98.38 70 ALA A C 1
ATOM 506 O O . ALA A 1 70 ? 14.981 -4.855 -5.104 1.00 98.38 70 ALA A O 1
ATOM 507 N N . VAL A 1 71 ? 14.373 -3.183 -6.479 1.00 98.44 71 VAL A N 1
ATOM 508 C CA . VAL A 1 71 ? 13.141 -2.798 -5.793 1.00 98.44 71 VAL A CA 1
ATOM 509 C C . VAL A 1 71 ? 12.044 -2.565 -6.817 1.00 98.44 71 VAL A C 1
ATOM 511 O O . VAL A 1 71 ? 12.278 -2.012 -7.894 1.00 98.44 71 VAL A O 1
ATOM 514 N N . GLN A 1 72 ? 10.831 -2.972 -6.459 1.00 98.62 72 GLN A N 1
ATOM 515 C CA . GLN A 1 72 ? 9.636 -2.633 -7.208 1.00 98.62 72 GLN A CA 1
ATOM 516 C C . GLN A 1 72 ? 8.668 -1.830 -6.364 1.00 98.62 72 GLN A C 1
ATOM 518 O O . GLN A 1 72 ? 8.451 -2.154 -5.198 1.00 98.62 72 GLN A O 1
ATOM 523 N N . PHE A 1 73 ? 8.031 -0.850 -6.997 1.00 98.56 73 PHE A N 1
ATOM 524 C CA . PHE A 1 73 ? 6.827 -0.202 -6.499 1.00 98.56 73 PHE A CA 1
ATOM 525 C C . PHE A 1 73 ? 5.661 -0.553 -7.413 1.00 98.56 73 PHE A C 1
ATOM 527 O O . PHE A 1 73 ? 5.713 -0.290 -8.614 1.00 98.56 73 PHE A O 1
ATOM 534 N N . ARG A 1 74 ? 4.594 -1.106 -6.844 1.00 98.12 74 ARG A N 1
ATOM 535 C CA . ARG A 1 74 ? 3.307 -1.278 -7.510 1.00 98.12 74 ARG A CA 1
ATOM 536 C C . ARG A 1 74 ? 2.416 -0.095 -7.168 1.00 98.12 74 ARG A C 1
ATOM 538 O O . ARG A 1 74 ? 2.105 0.123 -6.002 1.00 98.12 74 ARG A O 1
ATOM 545 N N . VAL A 1 75 ? 1.953 0.620 -8.185 1.00 97.75 75 VAL A N 1
ATOM 546 C CA . VAL A 1 75 ? 1.055 1.770 -8.049 1.00 97.75 75 VAL A CA 1
ATOM 547 C C . VAL A 1 75 ? -0.268 1.454 -8.738 1.00 97.75 75 VAL A C 1
ATOM 549 O O . VAL A 1 75 ? -0.316 1.230 -9.950 1.00 97.75 75 VAL A O 1
ATOM 552 N N . ASN A 1 76 ? -1.354 1.437 -7.965 1.00 96.12 76 ASN A N 1
ATOM 553 C CA . ASN A 1 76 ? -2.695 1.200 -8.499 1.00 96.12 76 ASN A CA 1
ATOM 554 C C . ASN A 1 76 ? -3.305 2.500 -9.053 1.00 96.12 76 ASN A C 1
ATOM 556 O O . ASN A 1 76 ? -3.082 3.592 -8.522 1.00 96.12 76 ASN A O 1
ATOM 560 N N . TYR A 1 77 ? -4.136 2.375 -10.091 1.00 94.06 77 TYR A N 1
ATOM 561 C CA . TYR A 1 77 ? -4.881 3.495 -10.671 1.00 94.06 77 TYR A CA 1
ATOM 562 C C . TYR A 1 77 ? -5.738 4.233 -9.622 1.00 94.06 77 TYR A C 1
ATOM 564 O O . TYR A 1 77 ? -6.115 3.673 -8.591 1.00 94.06 77 TYR A O 1
ATOM 572 N N . LYS A 1 78 ? -6.065 5.508 -9.890 1.00 93.38 78 LYS A N 1
ATOM 573 C CA . LYS A 1 78 ? -6.939 6.347 -9.039 1.00 93.38 78 LYS A CA 1
ATOM 574 C C . LYS A 1 78 ? -6.466 6.443 -7.575 1.00 93.38 78 LYS A C 1
ATOM 576 O O . LYS A 1 78 ? -7.280 6.444 -6.655 1.00 93.38 78 LYS A O 1
ATOM 581 N N . ASN A 1 79 ? -5.153 6.514 -7.348 1.00 92.38 79 ASN A N 1
ATOM 582 C CA . ASN A 1 79 ? -4.558 6.525 -6.005 1.00 92.38 79 ASN A CA 1
ATOM 583 C C . ASN A 1 79 ? -4.986 5.314 -5.154 1.00 92.38 79 ASN A C 1
ATOM 585 O O . ASN A 1 79 ? -5.115 5.417 -3.935 1.00 92.38 79 ASN A O 1
ATOM 589 N N . GLY A 1 80 ? -5.201 4.155 -5.787 1.00 93.50 80 GLY A N 1
ATOM 590 C CA . GLY A 1 80 ? -5.673 2.923 -5.148 1.00 93.50 80 GLY A CA 1
ATOM 591 C C . GLY A 1 80 ? -4.647 2.227 -4.246 1.00 93.50 80 GLY A C 1
ATOM 592 O O . GLY A 1 80 ? -4.790 1.037 -3.969 1.00 93.50 80 GLY A O 1
ATOM 593 N N . GLY A 1 81 ? -3.598 2.926 -3.813 1.00 95.62 81 GLY A N 1
ATOM 594 C CA . GLY A 1 81 ? -2.509 2.407 -2.988 1.00 95.62 81 GLY A CA 1
ATOM 595 C C . GLY A 1 81 ? -1.190 2.228 -3.738 1.00 95.62 81 GLY A C 1
ATOM 596 O O . GLY A 1 81 ? -1.156 2.100 -4.966 1.00 95.62 81 GLY A O 1
ATOM 597 N N . ILE A 1 82 ? -0.117 2.225 -2.952 1.00 97.38 82 ILE A N 1
ATOM 598 C CA . ILE A 1 82 ? 1.250 1.938 -3.378 1.00 97.38 82 ILE A CA 1
ATOM 599 C C . ILE A 1 82 ? 1.752 0.795 -2.502 1.00 97.38 82 ILE A C 1
ATOM 601 O O . ILE A 1 82 ? 1.565 0.837 -1.288 1.00 97.38 82 ILE A O 1
ATOM 605 N N . SER A 1 83 ? 2.411 -0.184 -3.105 1.00 98.06 83 SER A N 1
ATOM 606 C CA . SER A 1 83 ? 3.071 -1.278 -2.393 1.00 98.06 83 SER A CA 1
ATOM 607 C C . SER A 1 83 ? 4.501 -1.424 -2.910 1.00 98.06 83 SER A C 1
ATOM 609 O O . SER A 1 83 ? 4.771 -1.062 -4.055 1.00 98.06 83 SER A O 1
ATOM 611 N N . TYR A 1 84 ? 5.421 -1.964 -2.114 1.00 98.50 84 TYR A N 1
ATOM 612 C CA . TYR A 1 84 ? 6.773 -2.296 -2.560 1.00 98.50 84 TYR A CA 1
ATOM 613 C C . TYR A 1 84 ? 7.163 -3.734 -2.254 1.00 98.50 84 TYR A C 1
ATOM 615 O O . TYR A 1 84 ? 6.568 -4.396 -1.407 1.00 98.50 84 TYR A O 1
ATOM 623 N N . ARG A 1 85 ? 8.190 -4.202 -2.955 1.00 98.56 85 ARG A N 1
ATOM 624 C CA . ARG A 1 85 ? 8.947 -5.410 -2.626 1.00 98.56 85 ARG A CA 1
ATOM 625 C C . ARG A 1 85 ? 10.389 -5.227 -3.077 1.00 98.56 85 ARG A C 1
ATOM 627 O O . ARG A 1 85 ? 10.647 -4.494 -4.033 1.00 98.56 85 ARG A O 1
ATOM 634 N N . SER A 1 86 ? 11.322 -5.885 -2.409 1.00 98.19 86 SER A N 1
ATOM 635 C CA . SER A 1 86 ? 12.750 -5.827 -2.729 1.00 98.19 86 SER A CA 1
ATOM 636 C C . SER A 1 86 ? 13.307 -7.219 -2.968 1.00 98.19 86 SER A C 1
ATOM 638 O O . SER A 1 86 ? 12.843 -8.196 -2.378 1.00 98.19 86 SER A O 1
ATOM 640 N N . ALA A 1 87 ? 14.292 -7.306 -3.851 1.00 98.38 87 ALA A N 1
ATOM 641 C CA . ALA A 1 87 ? 15.045 -8.523 -4.077 1.00 98.38 87 ALA A CA 1
ATOM 642 C C . ALA A 1 87 ? 16.180 -8.656 -3.058 1.00 98.38 87 ALA A C 1
ATOM 644 O O . ALA A 1 87 ? 16.695 -7.644 -2.580 1.00 98.38 87 ALA A O 1
ATOM 645 N N . ARG A 1 88 ? 16.589 -9.895 -2.766 1.00 97.69 88 ARG A N 1
ATOM 646 C CA . ARG A 1 88 ? 17.756 -10.194 -1.935 1.00 97.69 88 ARG A CA 1
ATOM 647 C C . ARG A 1 88 ? 18.844 -10.893 -2.742 1.00 97.69 88 ARG A C 1
ATOM 649 O O . ARG A 1 88 ? 18.585 -11.925 -3.362 1.00 97.69 88 ARG A O 1
ATOM 656 N N . ASP A 1 89 ? 20.062 -10.361 -2.658 1.00 95.50 89 ASP A N 1
ATOM 657 C CA . ASP A 1 89 ? 21.283 -10.924 -3.246 1.00 95.50 89 ASP A CA 1
ATOM 658 C C . ASP A 1 89 ? 21.035 -11.448 -4.682 1.00 95.50 89 ASP A C 1
ATOM 660 O O . ASP A 1 89 ? 20.468 -10.748 -5.509 1.00 95.50 89 ASP A O 1
ATOM 664 N N . GLY A 1 90 ? 21.404 -12.696 -4.991 1.00 94.81 90 GLY A N 1
ATOM 665 C CA . GLY A 1 90 ? 21.092 -13.354 -6.268 1.00 94.81 90 GLY A CA 1
ATOM 666 C C . GLY A 1 90 ? 19.783 -14.157 -6.288 1.00 94.81 90 GLY A C 1
ATOM 667 O O . GLY A 1 90 ? 19.527 -14.857 -7.265 1.00 94.81 90 GLY A O 1
ATOM 668 N N . TYR A 1 91 ? 18.984 -14.116 -5.217 1.00 96.44 91 TYR A N 1
ATOM 669 C CA . TYR A 1 91 ? 17.806 -14.978 -5.043 1.00 96.44 91 TYR A CA 1
ATOM 670 C C . TYR A 1 91 ? 16.525 -14.368 -5.624 1.00 96.44 91 TYR A C 1
ATOM 672 O O . TYR A 1 91 ? 15.631 -15.097 -6.055 1.00 96.44 91 TYR A O 1
ATOM 680 N N . GLY A 1 92 ? 16.440 -13.037 -5.678 1.00 97.19 92 GLY A N 1
ATOM 681 C CA . GLY A 1 92 ? 15.266 -12.320 -6.173 1.00 97.19 92 GLY A CA 1
ATOM 682 C C . GLY A 1 92 ? 14.278 -11.928 -5.078 1.00 97.19 92 GLY A C 1
ATOM 683 O O . GLY A 1 92 ? 14.670 -11.699 -3.937 1.00 97.19 92 GLY A O 1
ATOM 684 N N . PHE A 1 93 ? 12.999 -11.772 -5.436 1.00 98.12 93 PHE A N 1
ATOM 685 C CA . PHE A 1 93 ? 11.945 -11.382 -4.491 1.00 98.12 93 PHE A CA 1
ATOM 686 C C . PHE A 1 93 ? 11.581 -12.550 -3.568 1.00 98.12 93 PHE A C 1
ATOM 688 O O . PHE A 1 93 ? 10.891 -13.476 -3.984 1.00 98.12 93 PHE A O 1
ATOM 695 N N . GLU A 1 94 ? 12.018 -12.493 -2.313 1.00 96.75 94 GLU A N 1
ATOM 696 C CA . GLU A 1 94 ? 11.703 -13.520 -1.305 1.00 96.75 94 GLU A CA 1
ATOM 697 C C . GLU A 1 94 ? 10.395 -13.249 -0.560 1.00 96.75 94 GLU A C 1
ATOM 699 O O . GLU A 1 94 ? 9.772 -14.164 -0.025 1.00 96.75 94 GLU A O 1
ATOM 704 N N . LEU A 1 95 ? 9.975 -11.984 -0.537 1.00 97.50 95 LEU A N 1
ATOM 705 C CA . LEU A 1 95 ? 8.734 -11.539 0.077 1.00 97.50 95 LEU A CA 1
ATOM 706 C C . LEU A 1 95 ? 7.796 -10.959 -0.981 1.00 97.50 95 LEU A C 1
ATOM 708 O O . LEU A 1 95 ? 8.215 -10.441 -2.023 1.00 97.50 95 LEU A O 1
ATOM 712 N N . GLY A 1 96 ? 6.501 -11.062 -0.689 1.00 97.75 96 GLY A N 1
ATOM 713 C CA . GLY A 1 96 ? 5.450 -10.442 -1.482 1.00 97.75 96 GLY A CA 1
ATOM 714 C C . GLY A 1 96 ? 5.418 -8.919 -1.338 1.00 97.75 96 GLY A C 1
ATOM 715 O O . GLY A 1 96 ? 6.327 -8.287 -0.802 1.00 97.75 96 GLY A O 1
ATOM 716 N N . TRP A 1 97 ? 4.336 -8.329 -1.833 1.00 98.12 97 TRP A N 1
ATOM 717 C CA . TRP A 1 97 ? 4.081 -6.898 -1.712 1.00 98.12 97 TRP A CA 1
ATOM 718 C C . TRP A 1 97 ? 3.834 -6.479 -0.259 1.00 98.12 97 TRP A C 1
ATOM 720 O O . TRP A 1 97 ? 3.082 -7.134 0.458 1.00 98.12 97 TRP A O 1
ATOM 730 N N . SER A 1 98 ? 4.415 -5.347 0.129 1.00 97.62 98 SER A N 1
ATOM 731 C CA . SER A 1 98 ? 4.164 -4.644 1.387 1.00 97.62 98 SER A CA 1
ATOM 732 C C . SER A 1 98 ? 3.561 -3.269 1.098 1.00 97.62 98 SER A C 1
ATOM 734 O O . SER A 1 98 ? 4.078 -2.536 0.254 1.00 97.62 98 SER A O 1
ATOM 736 N N . ASP A 1 99 ? 2.454 -2.923 1.750 1.00 96.94 99 ASP A N 1
ATOM 737 C CA . ASP A 1 99 ? 1.703 -1.692 1.480 1.00 96.94 99 ASP A CA 1
ATOM 738 C C . ASP A 1 99 ? 2.322 -0.456 2.153 1.00 96.94 99 ASP A C 1
ATOM 740 O O . ASP A 1 99 ? 2.737 -0.486 3.310 1.00 96.94 99 ASP A O 1
ATOM 744 N N . PHE A 1 100 ? 2.295 0.679 1.450 1.00 96.75 100 PHE A N 1
ATOM 745 C CA . PHE A 1 100 ? 2.445 1.992 2.069 1.00 96.75 100 PHE A CA 1
ATOM 746 C C . PHE A 1 100 ? 1.102 2.453 2.621 1.00 96.75 100 PHE A C 1
ATOM 748 O O . PHE A 1 100 ? 0.137 2.651 1.875 1.00 96.75 100 PHE A O 1
ATOM 755 N N . TYR A 1 101 ? 1.058 2.707 3.924 1.00 95.88 101 TYR A N 1
ATOM 756 C CA . TYR A 1 101 ? -0.096 3.344 4.533 1.00 95.88 101 TYR A CA 1
ATOM 757 C C . TYR A 1 101 ? -0.091 4.854 4.307 1.00 95.88 101 TYR A C 1
ATOM 759 O O . TYR A 1 101 ? 0.938 5.525 4.388 1.00 95.88 101 TYR A O 1
ATOM 767 N N . THR A 1 102 ? -1.274 5.400 4.046 1.00 94.12 102 THR A N 1
ATOM 768 C CA . THR A 1 102 ? -1.488 6.831 3.809 1.00 94.12 102 THR A CA 1
ATOM 769 C C . THR A 1 102 ? -2.693 7.323 4.603 1.00 94.12 102 THR A C 1
ATOM 771 O O . THR A 1 102 ? -3.440 6.551 5.203 1.00 94.12 102 THR A O 1
ATOM 774 N N . THR A 1 103 ? -2.951 8.628 4.591 1.00 94.31 103 THR A N 1
ATOM 775 C CA . THR A 1 103 ? -4.136 9.197 5.249 1.00 94.31 103 THR A CA 1
ATOM 776 C C . THR A 1 103 ? -5.456 8.705 4.644 1.00 94.31 103 THR A C 1
ATOM 778 O O . THR A 1 103 ? -6.460 8.646 5.359 1.00 94.31 103 THR A O 1
ATOM 781 N N . THR A 1 104 ? -5.465 8.322 3.364 1.00 92.38 104 THR A N 1
ATOM 782 C CA . THR A 1 104 ? -6.621 7.741 2.659 1.00 92.38 104 THR A CA 1
ATOM 783 C C . THR A 1 104 ? -6.655 6.212 2.708 1.00 92.38 104 THR A C 1
ATOM 785 O O . THR A 1 104 ? -7.697 5.626 2.432 1.00 92.38 104 THR A O 1
ATOM 788 N N . ARG A 1 105 ? -5.552 5.566 3.102 1.00 93.06 105 ARG A N 1
ATOM 789 C CA . ARG A 1 105 ? -5.421 4.115 3.291 1.00 93.06 105 ARG A CA 1
ATOM 790 C C . ARG A 1 105 ? -4.671 3.854 4.595 1.00 93.06 105 ARG A C 1
ATOM 792 O O . ARG A 1 105 ? -3.494 3.506 4.591 1.00 93.06 105 ARG A O 1
ATOM 799 N N . LYS A 1 106 ? -5.341 4.141 5.710 1.00 95.12 106 LYS A N 1
ATOM 800 C CA . LYS A 1 106 ? -4.772 4.006 7.056 1.00 95.12 106 LYS A CA 1
ATOM 801 C C . LYS A 1 106 ? -4.655 2.524 7.432 1.00 95.12 106 LYS A C 1
ATOM 803 O O . LYS A 1 106 ? -5.501 1.750 6.979 1.00 95.12 106 LYS A O 1
ATOM 808 N N . PRO A 1 107 ? -3.684 2.140 8.277 1.00 95.56 107 PRO A N 1
ATOM 809 C CA . PRO A 1 107 ? -3.701 0.812 8.866 1.00 95.56 107 PRO A CA 1
ATOM 810 C C . PRO A 1 107 ? -4.952 0.648 9.735 1.00 95.56 107 PRO A C 1
ATOM 812 O O . PRO A 1 107 ? -5.450 1.610 10.332 1.00 95.56 107 PRO A O 1
ATOM 815 N N . SER A 1 108 ? -5.457 -0.574 9.815 1.00 94.50 108 SER A N 1
ATOM 816 C CA . SER A 1 108 ? -6.442 -0.964 10.814 1.00 94.50 108 SER A CA 1
ATOM 817 C C . SER A 1 108 ? -5.784 -1.119 12.188 1.00 94.50 108 SER A C 1
ATOM 819 O O . SER A 1 108 ? -4.563 -1.197 12.310 1.00 94.50 108 SER A O 1
ATOM 821 N N . ALA A 1 109 ? -6.598 -1.193 13.244 1.00 96.25 109 ALA A N 1
ATOM 822 C CA . ALA A 1 109 ? -6.092 -1.468 14.587 1.00 96.25 109 ALA A CA 1
ATOM 823 C C . ALA A 1 109 ? -5.344 -2.817 14.643 1.00 96.25 109 ALA A C 1
ATOM 825 O O . ALA A 1 109 ? -4.279 -2.899 15.249 1.00 96.25 109 ALA A O 1
ATOM 826 N N . GLY A 1 110 ? -5.841 -3.832 13.925 1.00 95.81 110 GLY A N 1
ATOM 827 C CA . GLY A 1 110 ? -5.189 -5.138 13.820 1.00 95.81 110 GLY A CA 1
ATOM 828 C C . GLY A 1 110 ? -3.811 -5.070 13.161 1.00 95.81 110 GLY A C 1
ATOM 829 O O . GLY A 1 110 ? -2.881 -5.703 13.652 1.00 95.81 110 GLY A O 1
ATOM 830 N N . ASP A 1 111 ? -3.648 -4.238 12.127 1.00 95.19 111 ASP A N 1
ATOM 831 C CA . ASP A 1 111 ? -2.370 -4.087 11.410 1.00 95.19 111 ASP A CA 1
ATOM 832 C C . ASP A 1 111 ? -1.246 -3.525 12.294 1.00 95.19 111 ASP A C 1
ATOM 834 O O . ASP A 1 111 ? -0.069 -3.723 12.000 1.00 95.19 111 ASP A O 1
ATOM 838 N N . VAL A 1 112 ? -1.595 -2.821 13.376 1.00 96.25 112 VAL A N 1
ATOM 839 C CA . VAL A 1 112 ? -0.636 -2.191 14.302 1.00 96.25 112 VAL A CA 1
ATOM 840 C C . VAL A 1 112 ? -0.688 -2.768 15.719 1.00 96.25 112 VAL A C 1
ATOM 842 O O . VAL A 1 112 ? -0.066 -2.216 16.623 1.00 96.25 112 VAL A O 1
ATOM 845 N N . GLY A 1 113 ? -1.434 -3.854 15.940 1.00 95.81 113 GLY A N 1
ATOM 846 C CA . GLY A 1 113 ? -1.590 -4.461 17.268 1.00 95.81 113 GLY A CA 1
ATOM 847 C C . GLY A 1 113 ? -2.322 -3.575 18.287 1.00 95.81 113 GLY A C 1
ATOM 848 O O . GLY A 1 113 ? -2.120 -3.722 19.491 1.00 95.81 113 GLY A O 1
ATOM 849 N N . ALA A 1 114 ? -3.153 -2.642 17.824 1.00 96.25 114 ALA A N 1
ATOM 850 C CA . ALA A 1 114 ? -3.987 -1.793 18.666 1.00 96.25 114 ALA A CA 1
ATOM 851 C C . ALA A 1 114 ? -5.382 -2.401 18.878 1.00 96.25 114 ALA A C 1
ATOM 853 O O . ALA A 1 114 ? -5.878 -3.175 18.059 1.00 96.25 114 ALA A O 1
ATOM 854 N N . TYR A 1 115 ? -6.056 -1.983 19.951 1.00 95.12 115 TYR A N 1
ATOM 855 C CA . TYR A 1 115 ? -7.473 -2.281 20.151 1.00 95.12 115 TYR A CA 1
ATOM 856 C C . TYR A 1 115 ? -8.360 -1.359 19.316 1.00 95.12 115 TYR A C 1
ATOM 858 O O . TYR A 1 115 ? -8.107 -0.159 19.176 1.00 95.12 115 TYR A O 1
ATOM 866 N N . THR A 1 116 ? -9.447 -1.912 18.791 1.00 95.06 116 THR A N 1
ATOM 867 C CA . THR A 1 116 ? -10.510 -1.126 18.165 1.00 95.06 116 THR A CA 1
ATOM 868 C C . THR A 1 116 ? -11.264 -0.299 19.206 1.00 95.06 116 THR A C 1
ATOM 870 O O . THR A 1 116 ? -11.305 -0.621 20.395 1.00 95.06 116 THR A O 1
ATOM 873 N N . ARG A 1 117 ? -11.958 0.753 18.751 1.00 92.75 117 ARG A N 1
ATOM 874 C CA . ARG A 1 117 ? -12.844 1.542 19.621 1.00 92.75 117 ARG A CA 1
ATOM 875 C C . ARG A 1 117 ? -13.900 0.670 20.308 1.00 92.75 117 ARG A C 1
ATOM 877 O O . ARG A 1 117 ? -14.194 0.885 21.478 1.00 92.75 117 ARG A O 1
ATOM 884 N N . THR A 1 118 ? -14.445 -0.314 19.597 1.00 93.75 118 THR A N 1
ATOM 885 C CA . THR A 1 118 ? -15.441 -1.248 20.134 1.00 93.75 118 THR A CA 1
ATOM 886 C C . THR A 1 118 ? -14.864 -2.101 21.258 1.00 93.75 118 THR A C 1
ATOM 888 O O . THR A 1 118 ? -15.493 -2.232 22.304 1.00 93.75 118 THR A O 1
ATOM 891 N N . GLU A 1 119 ? -13.654 -2.635 21.082 1.00 94.44 119 GLU A N 1
ATOM 892 C CA . GLU A 1 119 ? -12.981 -3.396 22.137 1.00 94.44 119 GLU A CA 1
ATOM 893 C C . GLU A 1 119 ? -12.693 -2.526 23.355 1.00 94.44 119 GLU A C 1
ATOM 895 O O . GLU A 1 119 ? -12.980 -2.946 24.473 1.00 94.44 119 GLU A O 1
ATOM 900 N N . CYS A 1 120 ? -12.204 -1.299 23.154 1.00 92.62 120 CYS A N 1
ATOM 901 C CA . CYS A 1 120 ? -11.953 -0.389 24.266 1.00 92.62 120 CYS A CA 1
ATOM 902 C C . CYS A 1 120 ? -13.228 -0.076 25.055 1.00 92.62 120 CYS A C 1
ATOM 904 O O . CYS A 1 120 ? -13.216 -0.155 26.281 1.00 92.62 120 CYS A O 1
ATOM 906 N N . ASN A 1 121 ? -14.332 0.203 24.358 1.00 89.56 121 ASN A N 1
ATOM 907 C CA . ASN A 1 121 ? -15.627 0.485 24.978 1.00 89.56 121 ASN A CA 1
ATOM 908 C C . ASN A 1 121 ? -16.186 -0.705 25.778 1.00 89.56 121 ASN A C 1
ATOM 910 O O . ASN A 1 121 ? -16.994 -0.500 26.676 1.00 89.56 121 ASN A O 1
ATOM 914 N N . SER A 1 122 ? -15.800 -1.937 25.432 1.00 88.62 122 SER A N 1
ATOM 915 C CA . SER A 1 122 ? -16.285 -3.147 26.103 1.00 88.62 122 SER A CA 1
ATOM 916 C C . SER A 1 122 ? -15.357 -3.651 27.208 1.00 88.62 122 SER A C 1
ATOM 918 O O . SER A 1 122 ? -15.829 -4.351 28.100 1.00 88.62 122 SER A O 1
ATOM 920 N N . ARG A 1 123 ? -14.048 -3.392 27.119 1.00 88.81 123 ARG A N 1
ATOM 921 C CA . ARG A 1 123 ? -13.041 -3.994 28.011 1.00 88.81 123 ARG A CA 1
ATOM 922 C C . ARG A 1 123 ? -12.566 -3.062 29.113 1.00 88.81 123 ARG A C 1
ATOM 924 O O . ARG A 1 123 ? -12.106 -3.547 30.142 1.00 88.81 123 ARG A O 1
ATOM 931 N N . PHE A 1 124 ? -12.633 -1.751 28.901 1.00 87.50 124 PHE A N 1
ATOM 932 C CA . PHE A 1 124 ? -12.050 -0.777 29.815 1.00 87.50 124 PHE A CA 1
ATOM 933 C C . PHE A 1 124 ? -13.105 0.187 30.346 1.00 87.50 124 PHE A C 1
ATOM 935 O O . PHE A 1 124 ? -14.057 0.545 29.655 1.00 87.50 124 PHE A O 1
ATOM 942 N N . ILE A 1 125 ? -12.904 0.642 31.583 1.00 81.00 125 ILE A N 1
ATOM 943 C CA . ILE A 1 125 ? -13.695 1.723 32.170 1.00 81.00 125 ILE A CA 1
ATOM 944 C C . ILE A 1 125 ? -13.376 3.008 31.389 1.00 81.00 125 ILE A C 1
ATOM 946 O O . ILE A 1 125 ? -12.237 3.471 31.398 1.00 81.00 125 ILE A O 1
ATOM 950 N N . THR A 1 126 ? -14.365 3.583 30.698 1.00 75.12 126 THR A N 1
ATOM 951 C CA . THR A 1 126 ? -14.179 4.779 29.847 1.00 75.12 126 THR A CA 1
ATOM 952 C C . THR A 1 126 ? -14.228 6.095 30.621 1.00 75.12 126 THR A C 1
ATOM 954 O O . THR A 1 126 ? -13.928 7.152 30.070 1.00 75.12 126 THR A O 1
ATOM 957 N N . GLY A 1 127 ? -14.627 6.043 31.890 1.00 68.81 127 GLY A N 1
ATOM 958 C CA . GLY A 1 127 ? -14.656 7.185 32.788 1.00 68.81 127 GLY A CA 1
ATOM 959 C C . GLY A 1 127 ? -14.967 6.744 34.211 1.00 68.81 127 GLY A C 1
ATOM 960 O O . GLY A 1 127 ? -15.803 5.871 34.425 1.00 68.81 127 GLY A O 1
ATOM 961 N N . ILE A 1 128 ? -14.285 7.359 35.170 1.00 70.25 128 ILE A N 1
ATOM 962 C CA . ILE A 1 128 ? -14.654 7.337 36.582 1.00 70.25 128 ILE A CA 1
ATOM 963 C C . ILE A 1 128 ? -14.937 8.788 36.916 1.00 70.25 128 ILE A C 1
ATOM 965 O O . ILE A 1 128 ? -14.050 9.636 36.786 1.00 70.25 128 ILE A O 1
ATOM 969 N N . ARG A 1 129 ? -16.169 9.097 37.296 1.00 59.12 129 ARG A N 1
ATOM 970 C CA . ARG A 1 129 ? -16.478 10.403 37.851 1.00 59.12 129 ARG A CA 1
ATOM 971 C C . ARG A 1 129 ? -16.443 10.260 39.380 1.00 59.12 129 ARG A C 1
ATOM 973 O O . ARG A 1 129 ? -16.782 9.236 39.967 1.00 59.12 129 ARG A O 1
ATOM 980 N N . LEU A 1 130 ? -15.811 11.246 40.008 1.00 65.81 130 LEU A N 1
ATOM 981 C CA . LEU A 1 130 ? -15.585 11.324 41.450 1.00 65.81 130 LEU A CA 1
ATOM 982 C C . LEU A 1 130 ? -16.085 12.702 41.873 1.00 65.81 130 LEU A C 1
ATOM 984 O O . LEU A 1 130 ? -15.306 13.639 42.029 1.00 65.81 130 LEU A O 1
ATOM 988 N N . GLY A 1 131 ? -17.404 12.888 41.914 1.00 54.12 131 GLY A N 1
ATOM 989 C CA . GLY A 1 131 ? -17.955 14.217 42.170 1.00 54.12 131 GLY A CA 1
ATOM 990 C C . GLY A 1 131 ? -19.459 14.232 42.374 1.00 54.12 131 GLY A C 1
ATOM 991 O O . GLY A 1 131 ? -20.219 14.275 41.409 1.00 54.12 131 GLY A O 1
ATOM 992 N N . GLY A 1 132 ? -19.850 14.245 43.648 1.00 55.28 132 GLY A N 1
ATOM 993 C CA . GLY A 1 132 ? -21.226 14.307 44.132 1.00 55.28 132 GLY A CA 1
ATOM 994 C C . GLY A 1 132 ? -21.370 13.420 45.359 1.00 55.28 132 GLY A C 1
ATOM 995 O O . GLY A 1 132 ? -21.977 12.366 45.269 1.00 55.28 132 GLY A O 1
ATOM 996 N N . LEU A 1 133 ? -20.730 13.799 46.466 1.00 54.00 133 LEU A N 1
ATOM 997 C CA . LEU A 1 133 ? -20.723 13.026 47.706 1.00 54.00 133 LEU A CA 1
ATOM 998 C C . LEU A 1 133 ? -22.146 13.030 48.292 1.00 54.00 133 LEU A C 1
ATOM 1000 O O . LEU A 1 133 ? -22.520 13.950 49.014 1.00 54.00 133 LEU A O 1
ATOM 1004 N N . SER A 1 134 ? -22.966 12.041 47.938 1.00 62.75 134 SER A N 1
ATOM 1005 C CA . SER A 1 134 ? -24.228 11.768 48.625 1.00 62.75 134 SER A CA 1
ATOM 1006 C C . SER A 1 134 ? -23.952 10.732 49.707 1.00 62.75 134 SER A C 1
ATOM 1008 O O . SER A 1 134 ? -23.793 9.546 49.418 1.00 62.75 134 SER A O 1
ATOM 1010 N N . SER A 1 135 ? -23.832 11.188 50.950 1.00 69.31 135 SER A N 1
ATOM 1011 C CA . SER A 1 135 ? -23.748 10.320 52.123 1.00 69.31 135 SER A CA 1
ATOM 1012 C C . SER A 1 135 ? -25.140 10.141 52.722 1.00 69.31 135 SER A C 1
ATOM 1014 O O . SER A 1 135 ? -25.792 11.138 53.037 1.00 69.31 135 SER A O 1
ATOM 1016 N N . VAL A 1 136 ? -25.588 8.899 52.907 1.00 69.75 136 VAL A N 1
ATOM 1017 C CA . VAL A 1 136 ? -26.868 8.593 53.567 1.00 69.75 136 VAL A CA 1
ATOM 1018 C C . VAL A 1 136 ? -26.646 7.541 54.648 1.00 69.75 136 VAL A C 1
ATOM 1020 O O . VAL A 1 136 ? -25.897 6.580 54.455 1.00 69.75 136 VAL A O 1
ATOM 1023 N N . GLN A 1 137 ? -27.302 7.732 55.793 1.00 73.00 137 GLN A N 1
ATOM 1024 C CA . GLN A 1 137 ? -27.284 6.769 56.885 1.00 73.00 137 GLN A CA 1
ATOM 1025 C C . GLN A 1 137 ? -27.958 5.464 56.436 1.00 73.00 137 GLN A C 1
ATOM 1027 O O . GLN A 1 137 ? -29.124 5.456 56.040 1.00 73.00 137 GLN A O 1
ATOM 1032 N N . THR A 1 138 ? -27.208 4.367 56.478 1.00 72.25 138 THR A N 1
ATOM 1033 C CA . THR A 1 138 ? -27.633 3.045 55.996 1.00 72.25 138 THR A CA 1
ATOM 1034 C C . THR A 1 138 ? -28.205 2.197 57.130 1.00 72.25 138 THR A C 1
ATOM 1036 O O . THR A 1 138 ? -29.199 1.500 56.934 1.00 72.25 138 THR A O 1
ATOM 1039 N N . TRP A 1 139 ? -27.640 2.305 58.337 1.00 74.38 139 TRP A N 1
ATOM 1040 C CA . TRP A 1 139 ? -28.133 1.616 59.530 1.00 74.38 139 TRP A CA 1
ATOM 1041 C C . TRP A 1 139 ? -29.166 2.450 60.295 1.00 74.38 139 TRP A C 1
ATOM 1043 O O . TRP A 1 139 ? -28.897 3.591 60.665 1.00 74.38 139 TRP A O 1
ATOM 1053 N N . ASN A 1 140 ? -30.357 1.885 60.534 1.00 75.12 140 ASN A N 1
ATOM 1054 C CA . ASN A 1 140 ? -31.498 2.559 61.180 1.00 75.12 140 ASN A CA 1
ATOM 1055 C C . ASN A 1 140 ? -31.867 3.929 60.555 1.00 75.12 140 ASN A C 1
ATOM 1057 O O . ASN A 1 140 ? -32.436 4.799 61.214 1.00 75.12 140 ASN A O 1
ATOM 1061 N N . GLY A 1 141 ? -31.496 4.132 59.288 1.00 71.94 141 GLY A N 1
ATOM 1062 C CA . GLY A 1 141 ? -31.797 5.315 58.488 1.00 71.94 141 GLY A CA 1
ATOM 1063 C C . GLY A 1 141 ? -32.876 5.026 57.439 1.00 71.94 141 GLY A C 1
ATOM 1064 O O . GLY A 1 141 ? -33.396 3.913 57.377 1.00 71.94 141 GLY A O 1
ATOM 1065 N N . PRO A 1 142 ? -33.205 5.992 56.566 1.00 75.25 142 PRO A N 1
ATOM 1066 C CA . PRO A 1 142 ? -34.215 5.824 55.513 1.00 75.25 142 PRO A CA 1
ATOM 1067 C C . PRO A 1 142 ? -33.864 4.761 54.447 1.00 75.25 142 PRO A C 1
ATOM 1069 O O . PRO A 1 142 ? -34.647 4.548 53.523 1.00 75.25 142 PRO A O 1
ATOM 1072 N N . GLY A 1 143 ? -32.714 4.086 54.569 1.00 67.69 143 GLY A N 1
ATOM 1073 C CA . GLY A 1 143 ? -32.147 3.211 53.549 1.00 67.69 143 GLY A CA 1
ATOM 1074 C C . GLY A 1 143 ? -31.446 4.013 52.452 1.00 67.69 143 GLY A C 1
ATOM 1075 O O . GLY A 1 143 ? -31.676 5.212 52.285 1.00 67.69 143 GLY A O 1
ATOM 1076 N N . TRP A 1 144 ? -30.559 3.357 51.705 1.00 69.44 144 TRP A N 1
ATOM 1077 C CA . TRP A 1 144 ? -29.876 3.969 50.568 1.00 69.44 144 TRP A CA 1
ATOM 1078 C C . TRP A 1 144 ? -30.381 3.353 49.263 1.00 69.44 144 TRP A C 1
ATOM 1080 O O . TRP A 1 144 ? -30.275 2.147 49.044 1.00 69.44 144 TRP A O 1
ATOM 1090 N N . SER A 1 145 ? -30.944 4.193 48.398 1.00 68.25 145 SER A N 1
ATOM 1091 C CA . SER A 1 145 ? -31.304 3.848 47.025 1.00 68.25 145 S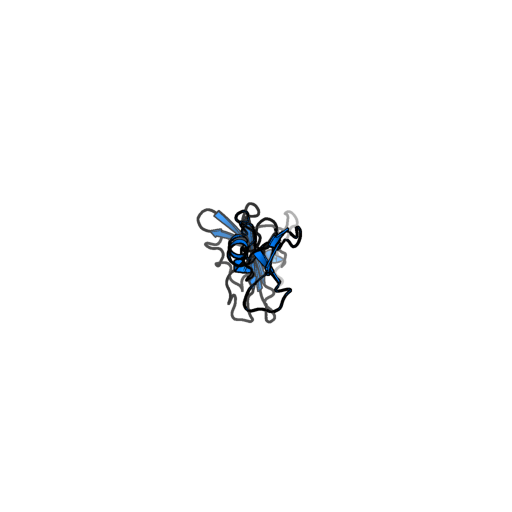ER A CA 1
ATOM 1092 C C . SER A 1 145 ? -30.762 4.937 46.111 1.00 68.25 145 SER A C 1
ATOM 1094 O O . SER A 1 145 ? -31.180 6.090 46.227 1.00 68.25 145 SER A O 1
ATOM 1096 N N . ASP A 1 146 ? -29.844 4.582 45.219 1.00 63.75 146 ASP A N 1
ATOM 1097 C CA . ASP A 1 146 ? -29.306 5.505 44.219 1.00 63.75 146 ASP A CA 1
ATOM 1098 C C . ASP A 1 146 ? -29.849 5.176 42.824 1.00 63.75 146 ASP A C 1
ATOM 1100 O O . ASP A 1 146 ? -30.416 4.105 42.577 1.00 63.75 146 ASP A O 1
ATOM 1104 N N . ARG A 1 147 ? -29.699 6.112 41.889 1.00 61.88 147 ARG A N 1
ATOM 1105 C CA . ARG A 1 147 ? -30.062 5.895 40.491 1.00 61.88 147 ARG A CA 1
ATOM 1106 C C . ARG A 1 147 ? -29.098 4.872 39.877 1.00 61.88 147 ARG A C 1
ATOM 1108 O O . ARG A 1 147 ? -27.934 4.780 40.247 1.00 61.88 147 ARG A O 1
ATOM 1115 N N . SER A 1 148 ? -29.574 4.088 38.911 1.00 63.91 148 SER A N 1
ATOM 1116 C CA . SER A 1 148 ? -28.706 3.161 38.170 1.00 63.91 148 SER A CA 1
ATOM 1117 C C . SER A 1 148 ? -27.526 3.914 37.530 1.00 63.91 148 SER A C 1
ATOM 1119 O O . SER A 1 148 ? -27.740 4.959 36.911 1.00 63.91 148 SER A O 1
ATOM 1121 N N . GLY A 1 149 ? -26.306 3.383 37.684 1.00 64.56 149 GLY A N 1
ATOM 1122 C CA . GLY A 1 149 ? -25.074 3.932 37.094 1.00 64.56 149 GLY A CA 1
ATOM 1123 C C . GLY A 1 149 ? -24.023 4.455 38.080 1.00 64.56 149 GLY A C 1
ATOM 1124 O O . GLY A 1 149 ? -22.977 4.906 37.630 1.00 64.56 149 GLY A O 1
ATOM 1125 N N . TYR A 1 150 ? -24.272 4.379 39.389 1.00 69.38 150 TYR A N 1
ATOM 1126 C CA . TYR A 1 150 ? -23.378 4.884 40.437 1.00 69.38 150 TYR A CA 1
ATOM 1127 C C . TYR A 1 150 ? -22.593 3.744 41.099 1.00 69.38 150 TYR A C 1
ATOM 1129 O O . TYR A 1 150 ? -23.080 2.614 41.187 1.00 69.38 150 TYR A O 1
ATOM 1137 N N . VAL A 1 151 ? -21.387 4.043 41.589 1.00 72.25 151 VAL A N 1
ATOM 1138 C CA . VAL A 1 151 ? -20.540 3.093 42.331 1.00 72.25 151 VAL A CA 1
ATOM 1139 C C . VAL A 1 151 ? -20.371 3.580 43.771 1.00 72.25 151 VAL A C 1
ATOM 1141 O O . VAL A 1 151 ? -20.114 4.762 44.006 1.00 72.25 151 VAL A O 1
ATOM 1144 N N . VAL A 1 152 ? -20.494 2.667 44.742 1.00 77.06 152 VAL A N 1
ATOM 1145 C CA . VAL A 1 152 ? -20.146 2.939 46.147 1.00 77.06 152 VAL A CA 1
ATOM 1146 C C . VAL A 1 152 ? -18.636 3.142 46.236 1.00 77.06 152 VAL A C 1
ATOM 1148 O O . VAL A 1 152 ? -17.866 2.240 45.913 1.00 77.06 152 VAL A O 1
ATOM 1151 N N . THR A 1 153 ? -18.213 4.322 46.677 1.00 75.62 153 THR A N 1
ATOM 1152 C CA . THR A 1 153 ? -16.796 4.697 46.794 1.00 75.62 153 THR A CA 1
ATOM 1153 C C . THR A 1 153 ? -16.298 4.746 48.232 1.00 75.62 153 THR A C 1
ATOM 1155 O O . THR A 1 153 ? -15.092 4.829 48.451 1.00 75.62 153 THR A O 1
ATOM 1158 N N . GLY A 1 154 ? -17.192 4.635 49.216 1.00 77.62 154 GLY A N 1
ATOM 1159 C CA . GLY A 1 154 ? -16.815 4.588 50.623 1.00 77.62 154 GLY A CA 1
ATOM 1160 C C . GLY A 1 154 ? -17.891 3.976 51.511 1.00 77.62 154 GLY A C 1
ATOM 1161 O O . GLY A 1 154 ? -19.088 4.057 51.231 1.00 77.62 154 GLY A O 1
ATOM 1162 N N . SER A 1 155 ? -17.459 3.365 52.608 1.00 83.88 155 SER A N 1
ATOM 1163 C CA . SER A 1 155 ? -18.324 2.934 53.703 1.00 83.88 155 SER A CA 1
ATOM 1164 C C . SER A 1 155 ? -17.683 3.338 55.021 1.00 83.88 155 SER A C 1
ATOM 1166 O O . SER A 1 155 ? -16.485 3.143 55.217 1.00 83.88 155 SER A O 1
ATOM 1168 N N . VAL A 1 156 ? -18.474 3.939 55.900 1.00 85.12 156 VAL A N 1
ATOM 1169 C CA . VAL A 1 156 ? -18.017 4.502 57.167 1.00 85.12 156 VAL A CA 1
ATOM 1170 C C . VAL A 1 156 ? -18.783 3.826 58.291 1.00 85.12 156 VAL A C 1
ATOM 1172 O O . VAL A 1 156 ? -20.013 3.847 58.300 1.00 85.12 156 VAL A O 1
ATOM 1175 N N . ASN A 1 157 ? -18.039 3.259 59.236 1.00 86.38 157 ASN A N 1
ATOM 1176 C CA . ASN A 1 157 ? -18.531 2.932 60.563 1.00 86.38 157 ASN A CA 1
ATOM 1177 C C . ASN A 1 157 ? -17.898 3.926 61.552 1.00 86.38 157 ASN A C 1
ATOM 1179 O O . ASN A 1 157 ? -16.687 3.898 61.791 1.00 86.38 157 ASN A O 1
ATOM 1183 N N . GLY A 1 158 ? -18.712 4.843 62.069 1.00 85.44 158 GLY A N 1
ATOM 1184 C CA . GLY A 1 158 ? -18.288 5.889 62.992 1.00 85.44 158 GLY A CA 1
ATOM 1185 C C . GLY A 1 158 ? -18.188 5.412 64.439 1.00 85.44 158 GLY A C 1
ATOM 1186 O O . GLY A 1 158 ? -17.367 5.942 65.190 1.00 85.44 158 GLY A O 1
ATOM 1187 N N . ASN A 1 159 ? -18.985 4.415 64.829 1.00 87.88 159 ASN A N 1
ATOM 1188 C CA . ASN A 1 159 ? -19.047 3.904 66.202 1.00 87.88 159 ASN A CA 1
ATOM 1189 C C . ASN A 1 159 ? -18.176 2.639 66.429 1.00 87.88 159 ASN A C 1
ATOM 1191 O O . ASN A 1 159 ? -17.949 2.255 67.575 1.00 87.88 159 ASN A O 1
ATOM 1195 N N . ARG A 1 160 ? -17.623 2.069 65.347 1.00 84.19 160 ARG A N 1
ATOM 1196 C CA . ARG A 1 160 ? -16.779 0.861 65.278 1.00 84.19 160 ARG A CA 1
ATOM 1197 C C . ARG A 1 160 ? -17.438 -0.423 65.800 1.00 84.19 160 ARG A C 1
ATOM 1199 O O . ARG A 1 160 ? -16.739 -1.285 66.331 1.00 84.19 160 ARG A O 1
ATOM 1206 N N . ASP A 1 161 ? -18.750 -0.547 65.653 1.00 87.56 161 ASP A N 1
ATOM 1207 C CA . ASP A 1 161 ? -19.480 -1.803 65.852 1.00 87.56 161 ASP A CA 1
ATOM 1208 C C . ASP A 1 161 ? -19.368 -2.763 64.639 1.00 87.56 161 ASP A C 1
ATOM 1210 O O . ASP A 1 161 ? -18.504 -2.625 63.768 1.00 87.56 161 ASP A O 1
ATOM 1214 N N . GLU A 1 162 ? -20.212 -3.793 64.576 1.00 88.44 162 GLU A N 1
ATOM 1215 C CA . GLU A 1 162 ? -20.226 -4.754 63.467 1.00 88.44 162 GLU A CA 1
ATOM 1216 C C . GLU A 1 162 ? -20.917 -4.235 62.187 1.00 88.44 162 GLU A C 1
ATOM 1218 O O . GLU A 1 162 ? -20.975 -4.958 61.188 1.00 88.44 162 GLU A O 1
ATOM 1223 N N . LEU A 1 163 ? -21.464 -3.015 62.188 1.00 84.81 163 LEU A N 1
ATOM 1224 C CA . LEU A 1 163 ? -22.401 -2.526 61.175 1.00 84.81 163 LEU A CA 1
ATOM 1225 C C . LEU A 1 163 ? -21.870 -1.283 60.442 1.00 84.81 163 LEU A C 1
ATOM 1227 O O . LEU A 1 163 ? -20.961 -0.596 60.884 1.00 84.81 163 LEU A O 1
ATOM 1231 N N . ILE A 1 164 ? -22.393 -1.001 59.245 1.00 82.75 164 ILE A N 1
ATOM 1232 C CA . ILE A 1 164 ? -21.995 0.182 58.463 1.00 82.75 164 ILE A CA 1
ATOM 1233 C C . ILE A 1 164 ? -23.013 1.299 58.688 1.00 82.75 164 ILE A C 1
ATOM 1235 O O . ILE A 1 164 ? -24.193 1.138 58.375 1.00 82.75 164 ILE A O 1
ATOM 1239 N N . ASP A 1 165 ? -22.544 2.456 59.159 1.00 83.44 165 ASP A N 1
ATOM 1240 C CA . ASP A 1 165 ? -23.399 3.611 59.438 1.00 83.44 165 ASP A CA 1
ATOM 1241 C C . ASP A 1 165 ? -23.742 4.392 58.172 1.00 83.44 165 ASP A C 1
ATOM 1243 O O . ASP A 1 165 ? -24.886 4.798 57.979 1.00 83.44 165 ASP A O 1
ATOM 1247 N N . THR A 1 166 ? -22.751 4.649 57.314 1.00 80.12 166 THR A N 1
ATOM 1248 C CA . THR A 1 166 ? -22.890 5.550 56.161 1.00 80.12 166 THR A CA 1
ATOM 1249 C C . THR A 1 166 ? -22.205 4.986 54.926 1.00 80.12 166 THR A C 1
ATOM 1251 O O . THR A 1 166 ? -21.028 4.631 54.967 1.00 80.12 166 THR A O 1
ATOM 1254 N N . THR A 1 167 ? -22.905 4.984 53.796 1.00 79.50 167 THR A N 1
ATOM 1255 C CA . THR A 1 167 ? -22.328 4.706 52.476 1.00 79.50 167 THR A CA 1
ATOM 1256 C C . THR A 1 167 ? -22.172 5.994 51.677 1.00 79.50 167 THR A C 1
ATOM 1258 O O . THR A 1 167 ? -23.007 6.897 51.755 1.00 79.50 167 THR A O 1
ATOM 1261 N N . GLN A 1 168 ? -21.089 6.083 50.910 1.00 79.56 168 GLN A N 1
ATOM 1262 C CA . GLN A 1 168 ? -20.791 7.187 50.002 1.00 79.56 168 GLN A CA 1
ATOM 1263 C C . GLN A 1 168 ? -20.759 6.654 48.574 1.00 79.56 168 GLN A C 1
ATOM 1265 O O . GLN A 1 168 ? -20.154 5.612 48.311 1.00 79.56 168 GLN A O 1
ATOM 1270 N N . ALA A 1 169 ? -21.378 7.382 47.653 1.00 72.50 169 ALA A N 1
ATOM 1271 C CA . ALA A 1 169 ? -21.311 7.091 46.231 1.00 72.50 169 ALA A CA 1
ATOM 1272 C C . ALA A 1 169 ? -20.842 8.313 45.453 1.00 72.50 169 ALA A C 1
ATOM 1274 O O . ALA A 1 169 ? -20.978 9.455 45.901 1.00 72.50 169 ALA A O 1
ATOM 1275 N N . SER A 1 170 ? -20.278 8.054 44.280 1.00 63.94 170 SER A N 1
ATOM 1276 C CA . SER A 1 170 ? -20.008 9.084 43.288 1.00 63.94 170 SER A CA 1
ATOM 1277 C C . SER A 1 170 ? -20.635 8.704 41.952 1.00 63.94 170 SER A C 1
ATOM 1279 O O . SER A 1 170 ? -20.581 7.545 41.537 1.00 63.94 170 SER A O 1
ATOM 1281 N N . ASN A 1 171 ? -21.232 9.716 41.316 1.00 60.81 171 ASN A N 1
ATOM 1282 C CA . ASN A 1 171 ? -21.578 9.735 39.891 1.00 60.81 171 ASN A CA 1
ATOM 1283 C C . ASN A 1 171 ? -20.360 9.437 39.037 1.00 60.81 171 ASN A C 1
ATOM 1285 O O . ASN A 1 171 ? -19.338 10.060 39.394 1.00 60.81 171 ASN A O 1
#

pLDDT: mean 86.57, std 12.38, range [47.91, 98.62]

Radius of gyration: 35.98 Å; chains: 1; bounding box: 74×29×112 Å